Protein AF-A0A7W1IKM0-F1 (afdb_monomer)

Structure (mmCIF, N/CA/C/O backbone):
data_AF-A0A7W1IKM0-F1
#
_entry.id   AF-A0A7W1IKM0-F1
#
loop_
_atom_site.group_PDB
_atom_site.id
_atom_site.type_symbol
_atom_site.label_atom_id
_atom_site.label_alt_id
_atom_site.label_comp_id
_atom_site.label_asym_id
_atom_site.label_entity_id
_atom_site.label_seq_id
_atom_site.pdbx_PDB_ins_code
_atom_site.Cartn_x
_atom_site.Cartn_y
_atom_site.Cartn_z
_atom_site.occupancy
_atom_site.B_iso_or_equiv
_atom_site.auth_seq_id
_atom_site.auth_comp_id
_atom_site.auth_asym_id
_atom_site.auth_atom_id
_atom_site.pdbx_PDB_model_num
ATOM 1 N N . MET A 1 1 ? -34.529 29.302 51.903 1.00 60.91 1 MET A N 1
ATOM 2 C CA . MET A 1 1 ? -34.686 27.964 51.280 1.00 60.91 1 MET A CA 1
ATOM 3 C C . MET A 1 1 ? -34.349 27.987 49.774 1.00 60.91 1 MET A C 1
ATOM 5 O O . MET A 1 1 ? -35.077 27.420 48.981 1.00 60.91 1 MET A O 1
ATOM 9 N N . VAL A 1 2 ? -33.249 28.640 49.350 1.00 61.22 2 VAL A N 1
ATOM 10 C CA . VAL A 1 2 ? -32.876 28.790 47.913 1.00 61.22 2 VAL A CA 1
ATOM 11 C C . VAL A 1 2 ? -31.478 28.208 47.611 1.00 61.22 2 VAL A C 1
ATOM 13 O O . VAL A 1 2 ? -31.261 27.624 46.554 1.00 61.22 2 VAL A O 1
ATOM 16 N N . ILE A 1 3 ? -30.554 28.235 48.584 1.00 60.81 3 ILE A N 1
ATOM 17 C CA . ILE A 1 3 ? -29.158 27.767 48.438 1.00 60.81 3 ILE A CA 1
ATOM 18 C C . ILE A 1 3 ? -29.023 26.262 48.121 1.00 60.81 3 ILE A C 1
ATOM 20 O O . ILE A 1 3 ? -28.115 25.859 47.396 1.00 60.81 3 ILE A O 1
ATOM 24 N N . HIS A 1 4 ? -29.939 25.419 48.616 1.00 60.97 4 HIS A N 1
ATOM 25 C CA . HIS A 1 4 ? -29.905 23.970 48.365 1.00 60.97 4 HIS A CA 1
ATOM 26 C C . HIS A 1 4 ? -30.299 23.597 46.924 1.00 60.97 4 HIS A C 1
ATOM 28 O O . HIS A 1 4 ? -29.9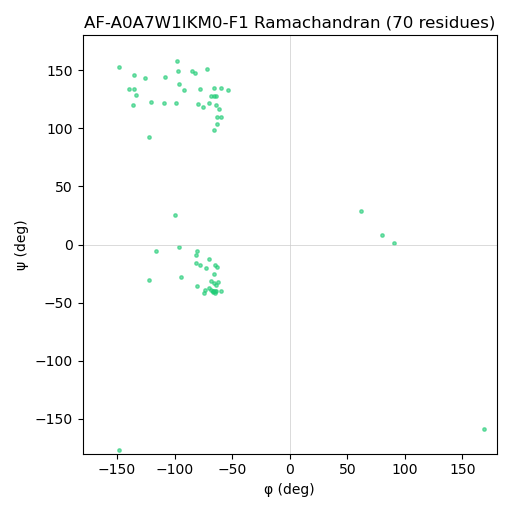50 22.510 46.470 1.00 60.97 4 HIS A O 1
ATOM 34 N N . ASN A 1 5 ? -31.004 24.476 46.199 1.00 61.66 5 ASN A N 1
ATOM 35 C CA . ASN A 1 5 ? -31.472 24.218 44.833 1.00 61.66 5 ASN A CA 1
ATOM 36 C C . ASN A 1 5 ? -30.362 24.452 43.790 1.00 61.66 5 ASN A C 1
ATOM 38 O O . ASN A 1 5 ? -30.219 23.694 42.835 1.00 61.66 5 ASN A O 1
ATOM 42 N N . ILE A 1 6 ? -29.503 25.447 44.035 1.00 70.50 6 ILE A N 1
ATOM 43 C CA . ILE A 1 6 ? -28.407 25.850 43.136 1.00 70.50 6 ILE A CA 1
ATOM 44 C C . ILE A 1 6 ? -27.293 24.789 43.104 1.00 70.50 6 ILE A C 1
ATOM 46 O O . ILE A 1 6 ? -26.760 24.474 42.041 1.00 70.50 6 ILE A O 1
ATOM 50 N N . ARG A 1 7 ? -26.989 24.158 44.251 1.00 70.12 7 ARG A N 1
ATOM 51 C CA . ARG A 1 7 ? -25.979 23.083 44.343 1.00 70.12 7 ARG A CA 1
ATOM 52 C C . ARG A 1 7 ? -26.403 21.797 43.619 1.00 70.12 7 ARG A C 1
ATOM 54 O O . ARG A 1 7 ? -25.552 21.103 43.079 1.00 70.12 7 ARG A O 1
ATOM 61 N N . LYS A 1 8 ? -27.708 21.498 43.575 1.00 65.81 8 LYS A N 1
ATOM 62 C CA . LYS A 1 8 ? -28.265 20.345 42.842 1.00 65.81 8 LYS A CA 1
ATOM 63 C C . LYS A 1 8 ? -28.273 20.586 41.333 1.00 65.81 8 LYS A C 1
ATOM 65 O O . LYS A 1 8 ? -27.895 19.699 40.579 1.00 65.81 8 LYS A O 1
ATOM 70 N N . PHE A 1 9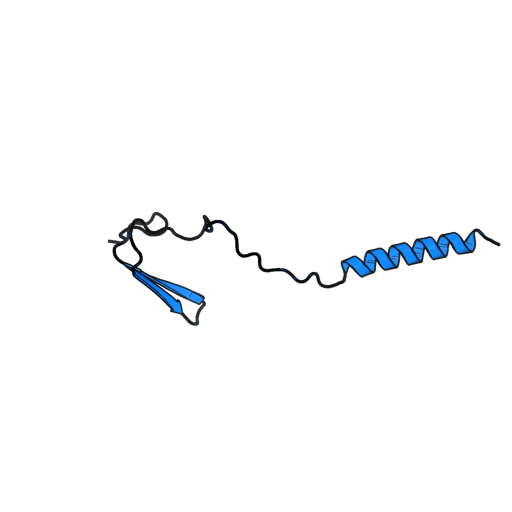 ? -28.634 21.796 40.904 1.00 71.00 9 PHE A N 1
ATOM 71 C CA . PHE A 1 9 ? -28.624 22.183 39.491 1.00 71.00 9 PHE A CA 1
ATOM 72 C C . PHE A 1 9 ? -27.205 22.186 38.903 1.00 71.00 9 PHE A C 1
ATOM 74 O O . PHE A 1 9 ? -26.982 21.659 37.816 1.00 71.00 9 PHE A O 1
ATOM 81 N N . SER A 1 10 ? -26.227 22.687 39.667 1.00 78.31 10 SER A N 1
ATOM 82 C CA . SER A 1 10 ? -24.809 22.644 39.291 1.00 78.31 10 SER A CA 1
ATOM 83 C C . SER A 1 10 ? -24.303 21.210 39.102 1.00 78.31 10 SER A C 1
ATOM 85 O O . SER A 1 10 ? -23.595 20.926 38.141 1.00 78.31 10 SER A O 1
ATOM 87 N N . TRP A 1 11 ? -24.721 20.281 39.963 1.00 74.69 11 TRP A N 1
ATOM 88 C CA . TRP A 1 11 ? -24.293 18.887 39.872 1.00 74.69 11 TRP A CA 1
ATOM 89 C C . TRP A 1 11 ? -24.951 18.132 38.707 1.00 74.69 11 TRP A C 1
ATOM 91 O O . TRP A 1 11 ? -24.278 17.381 38.003 1.00 74.69 11 TRP A O 1
ATOM 101 N N . LEU A 1 12 ? -26.236 18.382 38.439 1.00 82.19 12 LEU A N 1
ATOM 102 C CA . LEU A 1 12 ? -26.938 17.795 37.292 1.00 82.19 12 LEU A CA 1
ATOM 103 C C . LEU A 1 12 ? -26.347 18.260 35.950 1.00 82.19 12 LEU A C 1
ATOM 105 O O . LEU A 1 12 ? -26.241 17.463 35.020 1.00 82.19 12 LEU A O 1
ATOM 109 N N . PHE A 1 13 ? -25.886 19.512 35.865 1.00 79.62 13 PHE A N 1
ATOM 110 C CA . PHE A 1 13 ? -25.220 20.041 34.671 1.00 79.62 13 PHE A CA 1
ATOM 111 C C . PHE A 1 13 ? -23.868 19.355 34.402 1.00 79.62 13 PHE A C 1
ATOM 113 O O . PHE A 1 13 ? -23.561 19.006 33.264 1.00 79.62 13 PHE A O 1
ATOM 120 N N . VAL A 1 14 ? -23.089 19.080 35.454 1.00 82.19 14 VAL A N 1
ATOM 121 C CA . VAL A 1 14 ? -21.806 18.359 35.353 1.00 82.19 14 VAL A CA 1
ATOM 122 C C . VAL A 1 14 ? -22.007 16.901 34.925 1.00 82.19 14 VAL 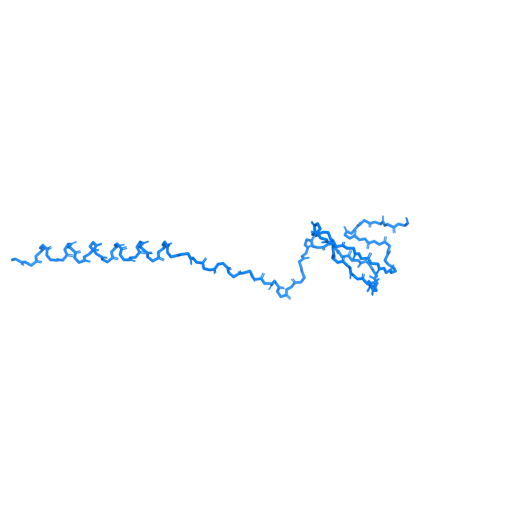A C 1
ATOM 124 O O . VAL A 1 14 ? -21.252 16.401 34.095 1.00 82.19 14 VAL A O 1
ATOM 127 N N . ILE A 1 15 ? -23.045 16.227 35.434 1.00 81.62 15 ILE A N 1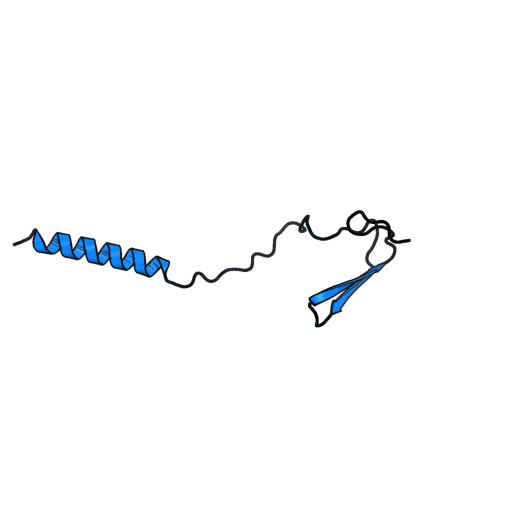
ATOM 128 C CA . ILE A 1 15 ? -23.377 14.845 35.041 1.00 81.62 15 ILE A CA 1
ATOM 129 C C . ILE A 1 15 ? -23.784 14.783 33.563 1.00 81.62 15 ILE A C 1
ATOM 131 O O . ILE A 1 15 ? -23.360 13.876 32.850 1.00 81.62 15 ILE A O 1
ATOM 135 N N . SER A 1 16 ? -24.541 15.774 33.079 1.00 78.38 16 SER A N 1
ATOM 136 C CA . SER A 1 16 ? -24.905 15.872 31.662 1.00 78.38 16 SER A CA 1
ATOM 137 C C . SER A 1 16 ? -23.686 16.083 30.756 1.00 78.38 16 SER A C 1
ATOM 139 O O . SER A 1 16 ? -23.612 15.479 29.688 1.00 78.38 16 SER A O 1
ATOM 141 N N . LEU A 1 17 ? -22.722 16.910 31.175 1.00 76.06 17 LEU A N 1
ATOM 142 C CA . LEU A 1 17 ? -21.482 17.151 30.429 1.00 76.06 17 LEU A CA 1
ATOM 143 C C . LEU A 1 17 ? -20.605 15.888 30.367 1.00 76.06 17 LEU A C 1
ATOM 145 O O . LEU A 1 17 ? -20.041 15.566 29.324 1.00 76.06 17 LEU A O 1
ATOM 149 N N . LEU A 1 18 ? -20.525 15.147 31.478 1.00 74.81 18 LEU A N 1
ATOM 150 C CA . LEU A 1 18 ? -19.757 13.905 31.566 1.00 74.81 18 LEU A CA 1
ATOM 151 C C . LEU A 1 18 ? -20.383 12.788 30.715 1.00 74.81 18 LEU A C 1
ATOM 153 O O . LEU A 1 18 ? -19.664 12.056 30.039 1.00 74.81 18 LEU A O 1
ATOM 157 N N . ALA A 1 19 ? -21.716 12.690 30.697 1.00 74.56 19 ALA A N 1
ATOM 158 C CA . ALA A 1 19 ? -22.442 11.720 29.877 1.00 74.56 19 ALA A CA 1
ATOM 159 C C . ALA A 1 19 ? -22.280 11.978 28.368 1.00 74.56 19 ALA A C 1
ATOM 161 O O . ALA A 1 19 ? -22.206 11.029 27.591 1.00 74.56 19 ALA A O 1
ATOM 162 N N . PHE A 1 20 ? -22.151 13.243 27.951 1.00 73.44 20 PHE A N 1
ATOM 163 C CA . PHE A 1 20 ? -21.911 13.606 26.550 1.00 73.44 20 PHE A CA 1
ATOM 164 C C . PHE A 1 20 ? -20.544 13.122 26.033 1.00 73.44 20 PHE A C 1
ATOM 166 O O . PHE A 1 20 ? -20.395 12.845 24.848 1.00 73.44 20 PHE A O 1
ATOM 173 N N . CYS A 1 21 ? -19.565 12.940 26.925 1.00 68.50 21 CYS A N 1
ATOM 174 C CA . CYS A 1 21 ? -18.242 12.408 26.586 1.00 68.50 21 CYS A CA 1
ATOM 175 C C . CYS A 1 21 ? -18.233 10.875 26.400 1.00 68.50 21 CYS A C 1
ATOM 177 O O . CYS A 1 21 ? -17.313 10.329 25.799 1.00 68.50 21 CYS A O 1
ATOM 179 N N . PHE A 1 22 ? -19.261 10.180 26.906 1.00 67.12 22 PHE A N 1
ATOM 180 C CA . PHE A 1 22 ? -19.405 8.720 26.826 1.00 67.12 22 PHE A CA 1
ATOM 181 C C . PHE A 1 22 ? -20.281 8.243 25.660 1.00 67.12 22 PHE A C 1
ATOM 183 O O . PHE A 1 22 ? -20.433 7.036 25.464 1.00 67.12 22 PHE A O 1
ATOM 190 N N . VAL A 1 23 ? -20.847 9.158 24.868 1.00 74.62 23 VAL A N 1
ATOM 191 C CA . VAL A 1 23 ? -21.476 8.787 23.597 1.00 74.62 23 VAL A CA 1
ATOM 192 C C . VAL A 1 23 ? -20.366 8.275 22.672 1.00 74.62 23 VAL A C 1
ATOM 194 O O . VAL A 1 23 ? -19.367 8.979 22.504 1.00 74.62 23 VAL A O 1
ATOM 197 N N . PRO A 1 24 ? -20.486 7.075 22.070 1.00 70.25 24 PRO A N 1
ATOM 198 C CA . PRO A 1 24 ? -19.498 6.607 21.111 1.00 70.25 24 PRO A CA 1
ATOM 199 C C . PRO A 1 24 ? -19.443 7.600 19.950 1.00 70.25 24 PRO A C 1
ATOM 201 O O . PRO A 1 24 ? -20.379 7.725 19.161 1.00 70.25 24 PRO A O 1
ATOM 204 N N . GLN A 1 25 ? -18.338 8.336 19.868 1.00 72.88 25 GLN A N 1
ATOM 205 C CA . GLN A 1 25 ? -18.006 9.127 18.697 1.00 72.88 25 GLN A CA 1
ATOM 206 C C . GLN A 1 25 ? -17.855 8.155 17.525 1.00 72.88 25 GLN A C 1
ATOM 208 O O . GLN A 1 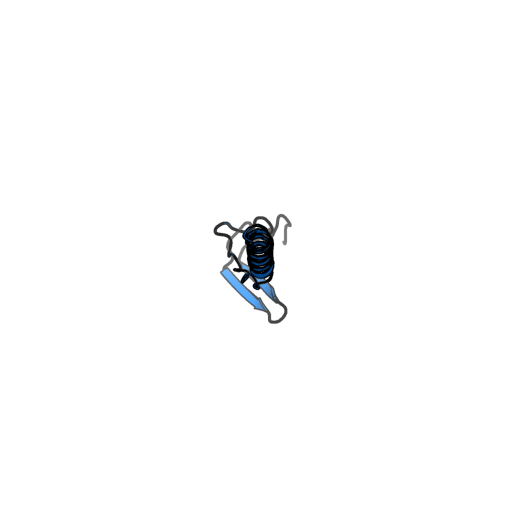25 ? -17.012 7.258 17.552 1.00 72.88 25 GLN A O 1
ATOM 213 N N . ILE A 1 26 ? -18.720 8.289 16.521 1.00 71.88 26 ILE A N 1
ATOM 214 C CA . ILE A 1 26 ? -18.603 7.526 15.281 1.00 71.88 26 ILE A CA 1
ATOM 215 C C . ILE A 1 26 ? -17.285 7.967 14.645 1.00 71.88 26 ILE A C 1
ATOM 217 O O . ILE A 1 26 ? -17.184 9.078 14.125 1.00 71.88 26 ILE A O 1
ATOM 221 N N . ALA A 1 27 ? -16.256 7.127 14.741 1.00 66.56 27 ALA A N 1
ATOM 222 C CA . ALA A 1 27 ? -14.993 7.368 14.069 1.00 66.56 27 ALA A CA 1
ATOM 223 C C . ALA A 1 27 ? -15.259 7.361 12.558 1.00 66.56 27 ALA A C 1
ATOM 225 O O . ALA A 1 27 ? -15.579 6.323 11.979 1.00 66.56 27 ALA A O 1
ATOM 226 N N . HIS A 1 28 ? -15.172 8.528 11.920 1.00 65.75 28 HIS A N 1
ATOM 227 C CA . HIS A 1 28 ? -15.156 8.604 10.467 1.00 65.75 28 HIS A CA 1
ATOM 228 C C . HIS A 1 28 ? -13.769 8.161 10.006 1.00 65.75 28 HIS A C 1
ATOM 230 O O . HIS A 1 28 ? -12.771 8.794 10.352 1.00 65.75 28 HIS A O 1
ATOM 236 N N . ALA A 1 29 ? -13.693 7.079 9.233 1.00 62.59 29 ALA A N 1
ATOM 237 C CA . ALA A 1 29 ? -12.485 6.781 8.480 1.00 62.59 29 ALA A CA 1
ATOM 238 C C . ALA A 1 29 ? -12.319 7.890 7.431 1.00 62.59 29 ALA A C 1
ATOM 240 O O . ALA A 1 29 ? -12.998 7.892 6.406 1.00 62.59 29 ALA A O 1
ATOM 241 N N . ALA A 1 30 ? -11.482 8.884 7.724 1.00 71.44 30 ALA A N 1
ATOM 242 C CA . ALA A 1 30 ? -11.118 9.892 6.744 1.00 71.44 30 ALA A CA 1
ATOM 243 C C . ALA A 1 30 ? -10.238 9.225 5.682 1.00 71.44 30 ALA A C 1
ATOM 245 O O . ALA A 1 30 ? -9.190 8.662 6.005 1.00 71.44 30 ALA A O 1
ATOM 246 N N . ILE A 1 31 ? -10.667 9.277 4.423 1.00 75.81 31 ILE A N 1
ATOM 247 C CA . ILE A 1 31 ? -9.778 8.985 3.301 1.00 75.81 31 ILE A CA 1
ATOM 248 C C . ILE A 1 31 ? -8.960 10.265 3.089 1.00 75.81 31 ILE A C 1
ATOM 250 O O . ILE A 1 31 ? -9.564 11.322 2.911 1.00 75.81 31 ILE A O 1
ATOM 254 N N . PRO A 1 32 ? -7.623 10.227 3.175 1.00 75.25 32 PRO A N 1
ATOM 255 C CA . PRO A 1 32 ? -6.809 11.415 2.958 1.00 75.25 32 PRO A CA 1
ATOM 256 C C . PRO A 1 32 ? -6.930 11.889 1.502 1.00 75.25 32 PRO A C 1
ATOM 258 O O . PRO A 1 32 ? -6.816 11.088 0.577 1.00 75.25 32 PRO A O 1
ATOM 261 N N . ASP A 1 33 ? -7.114 13.198 1.302 1.00 81.31 33 ASP A N 1
ATOM 262 C CA . ASP A 1 33 ? -7.160 13.824 -0.033 1.00 81.31 33 ASP A CA 1
ATOM 263 C C . ASP A 1 33 ? -5.787 13.838 -0.730 1.00 81.31 33 ASP A C 1
ATOM 265 O O . ASP A 1 33 ? -5.671 14.130 -1.921 1.00 81.31 33 ASP A O 1
ATOM 269 N N . THR A 1 34 ? -4.725 13.536 0.019 1.00 80.75 34 THR A N 1
ATOM 270 C CA . THR A 1 34 ? -3.360 13.419 -0.482 1.00 80.75 34 THR A CA 1
ATOM 271 C C . THR A 1 34 ? -2.910 11.959 -0.489 1.00 80.75 34 THR A C 1
ATOM 273 O O . THR A 1 34 ? -3.245 11.199 0.425 1.00 80.75 34 THR A O 1
ATOM 276 N N . PRO A 1 35 ? -2.110 11.548 -1.492 1.00 75.50 35 PRO A N 1
ATOM 277 C CA . PRO A 1 35 ? -1.479 10.239 -1.479 1.00 75.50 35 PRO A CA 1
ATOM 278 C C . PRO A 1 35 ? -0.706 10.050 -0.178 1.00 75.50 35 PRO A C 1
ATOM 280 O O . PRO A 1 35 ? 0.059 10.921 0.243 1.00 75.50 35 PRO A O 1
ATOM 283 N N . LEU A 1 36 ? -0.900 8.900 0.456 1.00 77.56 36 LEU A N 1
ATOM 284 C CA . LEU A 1 36 ? -0.170 8.559 1.663 1.00 77.56 36 LEU A CA 1
ATOM 285 C C . LEU A 1 36 ? 1.319 8.450 1.329 1.00 77.56 36 LEU A C 1
ATOM 287 O O . LEU A 1 36 ? 1.723 7.612 0.528 1.00 77.56 36 LEU A O 1
ATOM 291 N N . THR A 1 37 ? 2.144 9.276 1.970 1.00 77.94 37 THR A N 1
ATOM 292 C CA . THR A 1 37 ? 3.602 9.282 1.763 1.00 77.94 37 THR A CA 1
ATOM 293 C C . THR A 1 37 ? 4.272 7.983 2.216 1.00 77.94 37 THR A C 1
ATOM 295 O O . THR A 1 37 ? 5.398 7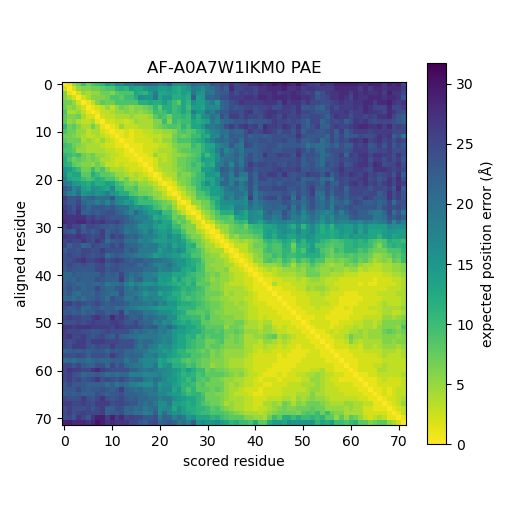.701 1.820 1.00 77.94 37 THR A O 1
ATOM 298 N N . SER A 1 38 ? 3.579 7.188 3.036 1.00 79.19 38 SER A N 1
ATOM 299 C CA . SER A 1 38 ? 3.989 5.851 3.465 1.00 79.19 38 SER A CA 1
ATOM 300 C C . SER A 1 38 ? 3.677 4.750 2.449 1.00 79.19 38 SER A C 1
ATOM 302 O O . SER A 1 38 ? 4.218 3.652 2.579 1.00 79.19 38 SER A O 1
ATOM 304 N N . PHE A 1 39 ? 2.816 4.999 1.456 1.00 80.50 39 PHE A N 1
ATOM 305 C CA . PHE A 1 39 ? 2.568 4.021 0.402 1.00 80.50 39 PHE A CA 1
ATOM 306 C C . PHE A 1 39 ? 3.726 4.039 -0.604 1.00 80.50 39 PHE A C 1
ATOM 308 O O . PHE A 1 39 ? 4.156 5.113 -1.031 1.00 80.50 39 P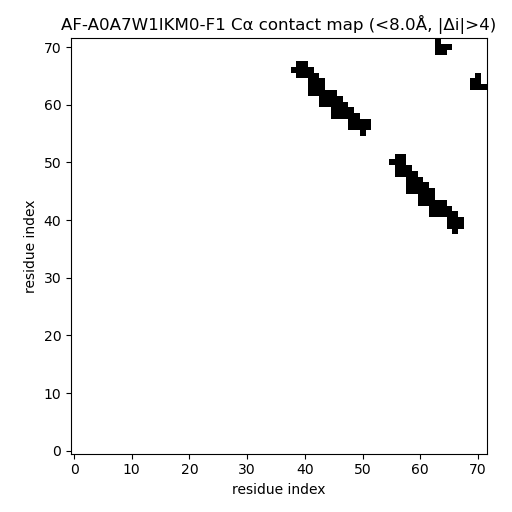HE A O 1
ATOM 315 N N . PRO A 1 40 ? 4.248 2.867 -0.997 1.00 84.44 40 PRO A N 1
ATOM 316 C CA . PRO A 1 40 ? 5.375 2.798 -1.913 1.00 84.44 40 PRO A CA 1
ATOM 317 C C . PRO A 1 40 ? 4.990 3.364 -3.284 1.00 84.44 40 PRO A C 1
ATOM 319 O O . PRO A 1 40 ? 4.005 2.942 -3.887 1.00 84.44 40 PRO A O 1
ATOM 322 N N . SER A 1 41 ? 5.790 4.299 -3.795 1.00 88.94 41 SER A N 1
ATOM 323 C CA . SER A 1 41 ? 5.648 4.827 -5.152 1.00 88.94 41 SER A CA 1
ATOM 324 C C . SER A 1 41 ? 6.361 3.937 -6.169 1.00 88.94 41 SER A C 1
ATOM 326 O O . SER A 1 41 ? 7.374 3.311 -5.855 1.00 88.94 41 SER A O 1
ATOM 328 N N . THR A 1 42 ? 5.848 3.888 -7.396 1.00 92.81 42 THR A N 1
ATOM 329 C CA . THR A 1 42 ? 6.525 3.265 -8.540 1.00 92.81 42 THR A CA 1
ATOM 330 C C . THR A 1 42 ? 7.249 4.327 -9.364 1.00 92.81 42 THR A C 1
ATOM 332 O O . THR A 1 42 ? 6.800 5.471 -9.443 1.00 92.81 42 THR A O 1
ATOM 335 N N . ASN A 1 43 ? 8.362 3.970 -10.009 1.00 93.62 43 ASN A N 1
ATOM 336 C CA . ASN A 1 43 ? 9.068 4.881 -10.925 1.00 93.62 43 ASN A CA 1
ATOM 337 C C . ASN A 1 43 ? 8.468 4.939 -12.340 1.00 93.62 43 ASN A C 1
ATOM 339 O O . ASN A 1 43 ? 8.887 5.763 -13.150 1.00 93.62 43 ASN A O 1
ATOM 343 N N . ASN A 1 44 ? 7.522 4.054 -12.656 1.00 94.44 44 ASN A N 1
ATOM 344 C CA . ASN A 1 44 ? 6.890 3.976 -13.967 1.00 94.44 44 ASN A CA 1
ATOM 345 C C . ASN A 1 44 ? 5.432 3.502 -13.858 1.00 94.44 44 ASN A C 1
ATOM 347 O O . ASN A 1 44 ? 4.903 3.304 -12.757 1.00 94.44 44 ASN A O 1
ATOM 351 N N . ARG A 1 45 ? 4.783 3.333 -15.014 1.00 94.06 45 ARG A N 1
ATOM 352 C CA . ARG A 1 45 ? 3.371 2.979 -15.134 1.00 94.06 45 ARG A CA 1
ATOM 353 C C . ARG A 1 45 ? 3.033 1.647 -14.465 1.00 94.06 45 ARG A C 1
ATOM 355 O O . ARG A 1 45 ? 3.716 0.642 -14.651 1.00 94.06 45 ARG A O 1
ATOM 362 N N . VAL A 1 46 ? 1.926 1.669 -13.726 1.00 93.19 46 VAL A N 1
ATOM 363 C CA . VAL A 1 46 ? 1.197 0.491 -13.253 1.00 93.19 46 VAL A CA 1
ATOM 364 C C . VAL A 1 46 ? 0.030 0.271 -14.210 1.00 93.19 46 VAL A C 1
ATOM 366 O O . VAL A 1 46 ? -0.788 1.170 -14.401 1.00 93.19 46 VAL A O 1
ATOM 369 N N . ASP A 1 47 ? -0.029 -0.902 -14.830 1.00 96.00 47 ASP A N 1
ATOM 370 C CA . ASP A 1 47 ? -1.068 -1.263 -15.798 1.00 96.00 47 ASP A CA 1
ATOM 371 C C . ASP A 1 47 ? -2.236 -2.011 -15.140 1.00 96.00 47 ASP A C 1
ATOM 373 O O . ASP A 1 47 ? -3.366 -1.917 -15.619 1.00 96.00 47 ASP A O 1
ATOM 377 N N . ALA A 1 48 ? -1.991 -2.725 -14.035 1.00 94.75 48 ALA A N 1
ATOM 378 C CA . ALA A 1 48 ? -3.037 -3.418 -13.284 1.00 94.75 48 ALA A CA 1
ATOM 379 C C . ALA A 1 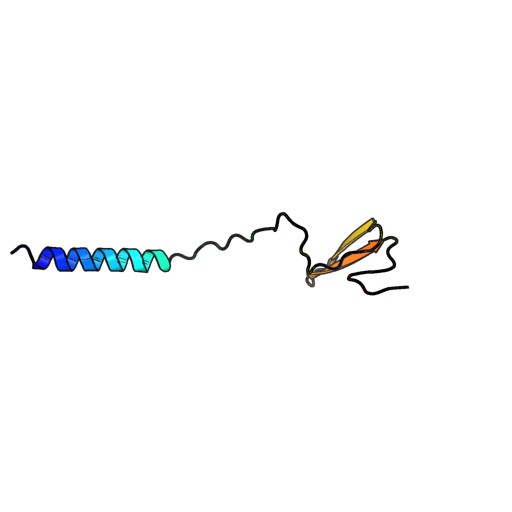48 ? -2.742 -3.493 -11.779 1.00 94.75 48 ALA A C 1
ATOM 381 O O . ALA A 1 48 ? -1.585 -3.490 -11.348 1.00 94.75 48 ALA A O 1
ATOM 382 N N . ILE A 1 49 ? -3.822 -3.575 -10.995 1.00 94.19 49 ILE A N 1
ATOM 383 C CA . ILE A 1 49 ? -3.820 -3.690 -9.533 1.00 94.19 49 ILE A CA 1
ATOM 384 C C . ILE A 1 49 ? -4.829 -4.775 -9.138 1.00 94.19 49 ILE A C 1
ATOM 386 O O . ILE A 1 49 ? -5.954 -4.775 -9.638 1.00 94.19 49 ILE A O 1
ATOM 390 N N . ALA A 1 50 ? -4.449 -5.677 -8.234 1.00 96.00 50 ALA A N 1
ATOM 391 C CA . ALA A 1 50 ? -5.330 -6.712 -7.696 1.00 96.00 50 ALA A CA 1
ATOM 392 C C . ALA A 1 50 ? -5.218 -6.785 -6.168 1.00 96.00 50 ALA A C 1
ATOM 394 O O . ALA A 1 50 ? -4.120 -6.898 -5.628 1.00 96.00 50 ALA A O 1
ATOM 395 N N . ALA A 1 51 ? -6.356 -6.741 -5.475 1.00 95.25 51 ALA A N 1
ATOM 396 C CA . ALA A 1 51 ? -6.426 -6.942 -4.030 1.00 95.25 51 ALA A CA 1
ATOM 397 C C . ALA A 1 51 ? -6.669 -8.422 -3.715 1.00 95.25 51 ALA A C 1
ATOM 399 O O . ALA A 1 51 ? -7.543 -9.050 -4.318 1.00 95.25 51 ALA A O 1
ATOM 400 N N . ALA A 1 52 ? -5.909 -8.970 -2.774 1.00 94.31 52 ALA A N 1
ATOM 401 C CA . ALA A 1 52 ? -6.061 -10.342 -2.318 1.00 94.31 52 ALA A CA 1
ATOM 402 C C . ALA A 1 52 ? -6.890 -10.439 -1.025 1.00 94.31 52 ALA A C 1
ATOM 404 O O . ALA A 1 52 ? -7.014 -9.458 -0.286 1.00 94.31 52 ALA A O 1
ATOM 405 N N . PRO A 1 53 ? -7.486 -11.615 -0.738 1.00 95.50 53 PRO A N 1
ATOM 406 C CA . PRO A 1 53 ? -8.347 -11.804 0.434 1.00 95.50 53 PRO A CA 1
ATOM 407 C C . PRO A 1 53 ? -7.637 -11.623 1.782 1.00 95.50 53 PRO A C 1
ATOM 409 O O . PRO A 1 53 ? -8.291 -11.424 2.800 1.00 95.50 53 PRO A O 1
ATOM 412 N N . ASP A 1 54 ? -6.310 -11.715 1.791 1.00 94.50 54 ASP A N 1
ATOM 413 C CA . ASP A 1 54 ? -5.442 -11.506 2.951 1.00 94.50 54 ASP A CA 1
ATOM 414 C C . ASP A 1 54 ? -5.168 -10.016 3.242 1.00 94.50 54 ASP A C 1
ATOM 416 O O . ASP A 1 54 ? -4.548 -9.694 4.253 1.00 94.50 54 ASP A O 1
ATOM 420 N N . GLY A 1 55 ? -5.632 -9.107 2.376 1.00 89.75 55 GLY A N 1
ATOM 421 C CA . GLY A 1 55 ? -5.371 -7.668 2.458 1.00 89.75 55 GLY A CA 1
ATOM 422 C C . GLY A 1 55 ? -4.117 -7.212 1.707 1.00 89.75 55 GLY A C 1
ATOM 423 O O . GLY A 1 55 ? -3.819 -6.016 1.703 1.00 89.75 55 GLY A O 1
ATOM 424 N N . SER A 1 56 ? -3.398 -8.122 1.044 1.00 91.25 56 SER A N 1
ATOM 425 C CA . SER A 1 56 ? -2.267 -7.778 0.181 1.00 91.25 56 SER A CA 1
ATOM 426 C C . SER A 1 56 ? -2.741 -7.116 -1.118 1.00 91.25 56 SER A C 1
ATOM 428 O O . SER A 1 56 ? -3.825 -7.401 -1.631 1.00 91.25 56 SER A O 1
ATOM 430 N N . VAL A 1 57 ? -1.903 -6.248 -1.693 1.00 90.31 57 VAL A N 1
ATOM 431 C CA . VAL A 1 57 ? -2.151 -5.611 -2.995 1.00 90.31 57 VAL A CA 1
ATOM 432 C C . VAL A 1 57 ? -1.023 -5.966 -3.955 1.00 90.31 57 VAL A C 1
ATOM 434 O O . VAL A 1 57 ? 0.145 -5.680 -3.694 1.00 90.31 57 VAL A O 1
ATOM 437 N N . TYR A 1 58 ? -1.383 -6.565 -5.085 1.00 92.31 58 TYR A N 1
ATOM 438 C CA . TYR A 1 58 ? -0.480 -6.861 -6.189 1.00 92.31 58 TYR A CA 1
ATOM 439 C C . TYR A 1 58 ? -0.566 -5.762 -7.242 1.00 92.31 58 TYR A C 1
ATOM 441 O O . TYR A 1 58 ? -1.656 -5.310 -7.593 1.00 92.31 58 TYR A O 1
ATOM 449 N N . ILE A 1 59 ? 0.589 -5.360 -7.766 1.00 92.69 59 ILE A N 1
ATOM 450 C CA . ILE A 1 59 ? 0.714 -4.387 -8.852 1.00 92.69 59 ILE A CA 1
ATOM 451 C C . ILE A 1 59 ? 1.542 -4.988 -9.987 1.00 92.69 59 ILE A C 1
ATOM 453 O O . ILE A 1 59 ? 2.505 -5.714 -9.740 1.00 92.69 59 ILE A O 1
ATOM 457 N N . SER A 1 60 ? 1.187 -4.671 -11.229 1.00 93.81 60 SER A N 1
ATOM 458 C CA . SER A 1 60 ? 1.958 -5.052 -12.418 1.00 93.81 60 SER A CA 1
ATOM 459 C C . SER A 1 60 ? 2.093 -3.877 -13.377 1.00 93.81 60 SER A C 1
ATOM 461 O O . SER A 1 60 ? 1.161 -3.083 -13.515 1.00 93.81 60 SER A O 1
ATOM 463 N N . GLY A 1 61 ? 3.226 -3.778 -14.064 1.00 94.44 61 GLY A N 1
ATOM 464 C CA . GLY A 1 61 ? 3.500 -2.722 -15.035 1.00 94.44 61 GLY A CA 1
ATOM 465 C C . GLY A 1 61 ? 4.969 -2.709 -15.449 1.00 94.44 61 GLY A C 1
ATOM 466 O O . GLY A 1 61 ? 5.673 -3.701 -15.276 1.00 94.44 61 GLY A O 1
ATOM 467 N N . SER A 1 62 ? 5.437 -1.577 -15.969 1.00 94.88 62 SER A N 1
ATOM 468 C CA . SER A 1 62 ? 6.795 -1.399 -16.505 1.00 94.88 62 SER A CA 1
ATOM 469 C C . SER A 1 62 ? 7.761 -0.710 -15.530 1.00 94.88 62 SER A C 1
ATOM 471 O O . SER A 1 62 ? 8.695 -0.024 -15.957 1.00 94.88 62 SER A O 1
ATOM 473 N N . PHE A 1 63 ? 7.504 -0.806 -14.225 1.00 93.75 63 PHE A N 1
ATOM 474 C CA . PHE A 1 63 ? 8.344 -0.213 -13.183 1.00 93.75 63 PHE A CA 1
ATOM 475 C C . PHE A 1 63 ? 9.549 -1.100 -12.860 1.00 93.75 63 PHE A C 1
ATOM 477 O O . PHE A 1 63 ? 9.464 -2.323 -12.895 1.00 93.75 63 PHE A O 1
ATOM 484 N N . THR A 1 64 ? 10.659 -0.463 -12.504 1.00 94.06 64 THR A N 1
ATOM 485 C CA . THR A 1 64 ? 11.883 -1.120 -12.015 1.00 94.06 64 THR A CA 1
ATOM 486 C C . THR A 1 64 ? 12.196 -0.732 -10.581 1.00 94.06 64 THR A C 1
ATOM 488 O O . THR A 1 64 ? 13.129 -1.264 -10.002 1.00 94.06 64 THR A O 1
ATOM 491 N N . ASP A 1 65 ? 11.439 0.193 -9.988 1.00 92.31 65 ASP A N 1
ATOM 492 C CA . ASP A 1 65 ? 11.649 0.665 -8.625 1.00 92.31 65 ASP A CA 1
ATOM 493 C C . ASP A 1 65 ? 10.302 0.840 -7.927 1.00 92.31 65 ASP A C 1
ATOM 495 O O . ASP A 1 65 ? 9.367 1.421 -8.486 1.00 92.31 65 ASP A O 1
ATOM 499 N N . VAL A 1 66 ? 10.211 0.335 -6.695 1.00 91.31 66 VAL A N 1
ATOM 500 C CA . VAL A 1 66 ? 9.006 0.412 -5.859 1.00 91.31 66 VAL A CA 1
ATOM 501 C C . VAL A 1 66 ? 9.402 0.792 -4.437 1.00 91.31 66 VAL A C 1
ATOM 503 O O . VAL A 1 66 ? 10.163 0.072 -3.791 1.00 91.31 66 VAL A O 1
ATOM 506 N N . GLY A 1 67 ? 8.890 1.916 -3.935 1.00 89.25 67 GLY A N 1
ATOM 507 C CA . GLY A 1 67 ? 9.212 2.417 -2.595 1.00 89.25 67 GLY A CA 1
ATOM 508 C C . GLY A 1 67 ? 10.697 2.743 -2.406 1.00 89.25 67 GLY A C 1
ATOM 509 O O . GLY A 1 67 ? 11.215 2.597 -1.304 1.00 89.25 67 GLY A O 1
ATOM 510 N N . GLY A 1 68 ? 11.395 3.124 -3.482 1.00 87.31 68 GLY A N 1
ATOM 511 C CA . GLY A 1 68 ? 12.837 3.402 -3.468 1.00 87.31 68 GLY A CA 1
ATOM 512 C C . GLY A 1 68 ? 13.738 2.163 -3.533 1.00 87.31 68 GLY A C 1
ATOM 513 O O . GLY A 1 68 ? 14.947 2.297 -3.376 1.00 87.31 68 GLY A O 1
ATOM 514 N N . ILE A 1 69 ? 13.174 0.970 -3.758 1.00 88.56 69 ILE A N 1
ATOM 515 C CA . ILE A 1 69 ? 13.930 -0.277 -3.924 1.00 88.56 69 ILE A CA 1
ATOM 516 C C . ILE A 1 69 ? 13.860 -0.719 -5.385 1.00 88.56 69 ILE A C 1
ATOM 518 O O . ILE A 1 69 ? 12.768 -0.991 -5.894 1.00 88.56 69 ILE A O 1
ATOM 522 N N . THR A 1 70 ? 15.021 -0.852 -6.027 1.00 89.69 70 THR A N 1
ATOM 523 C CA . THR A 1 70 ? 15.136 -1.387 -7.387 1.00 89.69 70 THR A CA 1
ATOM 524 C C . THR A 1 70 ? 14.786 -2.877 -7.419 1.00 89.69 70 THR A C 1
ATOM 526 O O . THR A 1 70 ? 15.334 -3.678 -6.660 1.00 89.69 70 THR A O 1
ATOM 529 N N .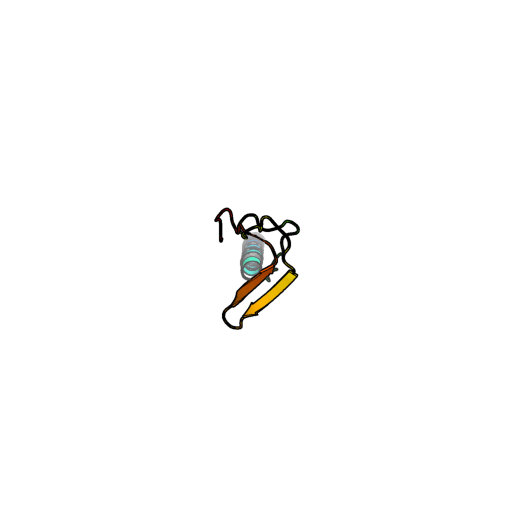 ARG A 1 71 ? 13.865 -3.250 -8.308 1.00 80.12 71 ARG A N 1
ATOM 530 C CA . ARG A 1 71 ? 13.417 -4.606 -8.636 1.00 80.12 71 ARG A CA 1
ATOM 531 C C . ARG A 1 71 ? 13.635 -4.833 -10.137 1.00 80.12 71 ARG A C 1
ATOM 533 O O . ARG A 1 71 ? 12.789 -4.451 -10.940 1.00 80.12 71 ARG A O 1
ATOM 540 N N . ASN A 1 72 ? 14.800 -5.388 -10.478 1.00 72.31 72 ASN A N 1
ATOM 541 C CA . ASN A 1 72 ? 15.202 -5.825 -11.824 1.00 72.31 72 ASN A CA 1
ATOM 542 C C . ASN A 1 72 ? 14.947 -7.325 -11.987 1.00 72.31 72 ASN A C 1
ATOM 544 O O . ASN A 1 72 ? 15.248 -8.052 -11.011 1.00 72.31 72 ASN A O 1
#

Solvent-accessible surface area (backbone atoms only — not comparable to full-atom values): 4762 Å² total; per-residue (Å²): 145,59,74,74,56,56,60,50,53,56,50,54,53,52,51,54,58,56,52,62,71,69,54,84,75,81,79,74,85,76,77,71,96,58,82,62,87,86,55,69,51,61,78,42,59,72,77,48,74,48,79,46,98,88,73,51,74,48,76,43,60,78,43,48,30,50,57,90,43,78,54,128

Mean predicted aligned error: 13.45 Å

pLDDT: mean 81.31, std 11.06, range [60.81, 96.0]

Radius of gyration: 27.26 Å; Cα contacts (8 Å, |Δi|>4): 54; chains: 1; bounding box: 50×41×68 Å

Secondary structure (DSSP, 8-state):
--HHHHHHHHHHHHHHHHHHTTS------PPPSS--TTSPPBSS-EEEEEE-TTS-EEEEES-SEETTEE--

Sequence (72 aa):
MVIHNIRKFSWLFVISLLAFCFVPQIAHAAIPDTPLTSFPSTNNRVDAIAAAPDGSVYISGSFTDVGGITRN

Foldseek 3Di:
DPVVVVVVVVVVVVVVVVVVVVDPDPDDPDDDPDPDPPAKDFPDDWPDWDADPVRDIDTDDDTQDINRDGND